Protein AF-A0A9E4L0E9-F1 (afdb_monomer_lite)

Foldseek 3Di:
DDDPPPPPPPDDDDDDDLPPDWDKDFDKDWDADPPPRHQDADPVRDSIDGPDIDTDDHDDD

pLDDT: mean 88.32, std 12.86, range [46.88, 97.62]

Structure (mmCIF, N/CA/C/O backbone):
data_AF-A0A9E4L0E9-F1
#
_entry.id   AF-A0A9E4L0E9-F1
#
loop_
_atom_site.group_PDB
_atom_site.id
_atom_site.type_symbol
_atom_site.label_atom_id
_atom_site.label_alt_id
_atom_site.label_comp_id
_atom_site.label_asym_id
_atom_site.label_entity_id
_atom_site.label_seq_id
_atom_site.pdbx_PDB_ins_code
_atom_site.Cartn_x
_atom_site.Cartn_y
_atom_site.Cartn_z
_atom_site.occupancy
_atom_site.B_iso_or_equi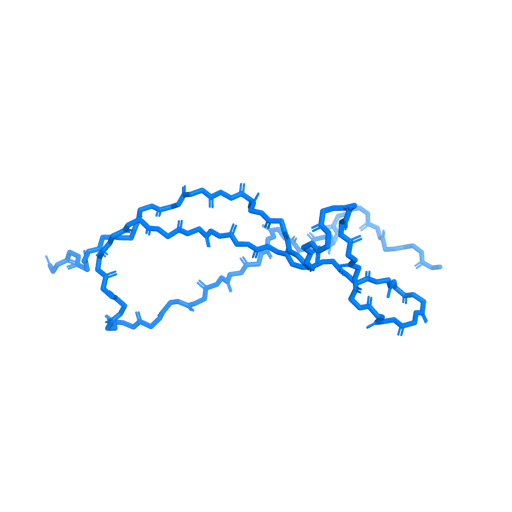v
_atom_site.auth_seq_id
_atom_site.auth_comp_id
_atom_site.auth_asym_id
_atom_site.auth_atom_id
_atom_site.pdbx_PDB_model_num
ATOM 1 N N . MET A 1 1 ? 26.372 9.211 -9.358 1.00 46.88 1 MET A N 1
ATOM 2 C CA . MET A 1 1 ? 26.403 9.959 -8.082 1.00 46.88 1 MET A CA 1
ATOM 3 C C . MET A 1 1 ? 25.445 9.274 -7.123 1.00 46.88 1 MET A C 1
ATOM 5 O O . MET A 1 1 ? 24.253 9.543 -7.150 1.00 46.88 1 MET A O 1
ATOM 9 N N . GLY A 1 2 ? 25.958 8.279 -6.396 1.00 55.09 2 GLY A N 1
ATOM 10 C CA . GLY A 1 2 ? 25.187 7.490 -5.438 1.00 55.09 2 GLY A CA 1
ATOM 11 C C . GLY A 1 2 ? 25.036 8.263 -4.138 1.00 55.09 2 GLY A C 1
ATOM 12 O O . GLY A 1 2 ? 26.006 8.820 -3.628 1.00 55.09 2 GLY A O 1
ATOM 13 N N . TRP A 1 3 ? 23.812 8.333 -3.639 1.00 62.41 3 TRP A N 1
ATOM 14 C CA . TRP A 1 3 ? 23.516 8.936 -2.350 1.00 62.41 3 TRP A CA 1
ATOM 15 C C . TRP A 1 3 ? 24.098 8.034 -1.247 1.00 62.41 3 TRP A C 1
ATOM 17 O O . TRP A 1 3 ? 23.967 6.811 -1.357 1.00 62.41 3 TRP A O 1
ATOM 27 N N . PRO A 1 4 ? 24.774 8.574 -0.215 1.00 67.75 4 PRO A N 1
ATOM 28 C CA . PRO A 1 4 ? 25.292 7.751 0.870 1.00 67.75 4 PRO A CA 1
ATOM 29 C C . PRO A 1 4 ? 24.135 7.077 1.628 1.00 67.75 4 PRO A C 1
ATOM 31 O O . PRO A 1 4 ? 23.096 7.683 1.871 1.00 67.75 4 PRO A O 1
ATOM 34 N N . CYS A 1 5 ? 24.333 5.814 2.017 1.00 61.81 5 CYS A N 1
ATOM 35 C CA . CYS A 1 5 ? 23.353 4.941 2.689 1.00 61.81 5 CYS A CA 1
ATOM 36 C C . CYS A 1 5 ? 22.660 5.584 3.920 1.00 61.81 5 CYS A C 1
ATOM 38 O O . CYS A 1 5 ? 21.563 5.191 4.298 1.00 61.81 5 CYS A O 1
ATOM 40 N N . CYS A 1 6 ? 23.258 6.612 4.527 1.00 68.19 6 CYS A N 1
ATOM 41 C CA . CYS A 1 6 ? 22.765 7.291 5.726 1.00 68.19 6 CYS A CA 1
ATOM 42 C C . CYS A 1 6 ? 21.749 8.433 5.500 1.00 68.19 6 CYS A C 1
ATOM 44 O O . CYS A 1 6 ? 21.251 8.962 6.491 1.00 68.19 6 CYS A O 1
ATOM 46 N N . CYS A 1 7 ? 21.410 8.818 4.261 1.00 65.94 7 CYS A N 1
ATOM 47 C CA . CYS A 1 7 ? 20.387 9.848 3.989 1.00 65.94 7 CYS A CA 1
ATOM 48 C C . CYS A 1 7 ? 19.136 9.333 3.261 1.00 65.94 7 CYS A C 1
ATOM 50 O O . CYS A 1 7 ? 18.358 10.134 2.741 1.00 65.94 7 CYS A O 1
ATOM 52 N N . TRP A 1 8 ? 18.899 8.015 3.260 1.00 67.62 8 TRP A N 1
ATOM 53 C CA . TRP A 1 8 ? 17.565 7.508 2.940 1.00 67.62 8 TRP A CA 1
ATOM 54 C C . TRP A 1 8 ? 16.573 8.048 3.983 1.00 67.62 8 TRP A C 1
ATOM 56 O O . TRP A 1 8 ? 16.783 7.824 5.178 1.00 67.62 8 TRP A O 1
ATOM 66 N N . PRO A 1 9 ? 15.525 8.792 3.579 1.00 62.44 9 PRO A N 1
ATOM 67 C CA . PRO A 1 9 ? 14.513 9.246 4.520 1.00 62.44 9 PRO A CA 1
ATOM 68 C C . PRO A 1 9 ? 13.892 8.025 5.200 1.00 62.44 9 PRO A C 1
ATOM 70 O O . PRO A 1 9 ? 13.569 7.034 4.547 1.00 62.44 9 PRO A O 1
ATOM 73 N N . ALA A 1 10 ? 13.738 8.098 6.522 1.00 65.50 10 ALA A N 1
ATOM 74 C CA . ALA A 1 10 ? 13.296 7.004 7.388 1.00 65.50 10 ALA A CA 1
ATOM 75 C C . ALA A 1 10 ? 11.802 6.629 7.227 1.00 65.50 10 ALA A C 1
ATOM 77 O O . ALA A 1 10 ? 11.177 6.141 8.164 1.00 65.50 10 ALA A O 1
ATOM 78 N N . GLY A 1 11 ? 11.217 6.848 6.050 1.00 75.38 11 GLY A N 1
ATOM 79 C CA . GLY A 1 11 ? 9.818 6.573 5.742 1.00 75.38 11 GLY A CA 1
ATOM 80 C C . GLY A 1 11 ? 9.121 7.745 5.054 1.00 75.38 11 GLY A C 1
ATOM 81 O O . GLY A 1 11 ? 9.712 8.792 4.792 1.00 75.38 11 GLY A O 1
ATOM 82 N N . PHE A 1 12 ? 7.839 7.542 4.761 1.00 83.62 12 PHE A N 1
ATOM 83 C CA . PHE A 1 12 ? 6.932 8.536 4.196 1.00 83.62 12 PHE A CA 1
ATOM 84 C C . PHE A 1 12 ? 5.678 8.612 5.07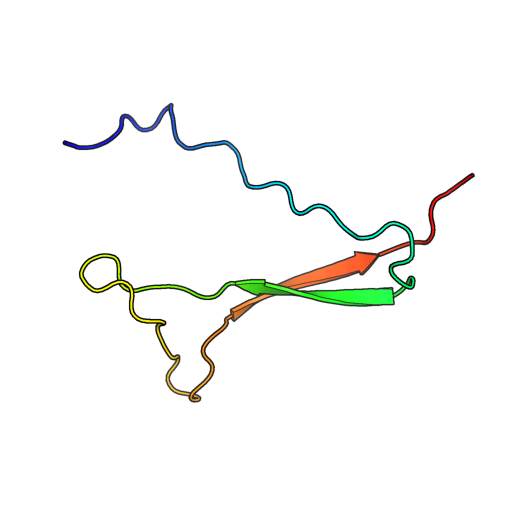3 1.00 83.62 12 PHE A C 1
ATOM 86 O O . PHE A 1 12 ? 5.096 7.577 5.400 1.00 83.62 12 PHE A O 1
ATOM 93 N N . THR A 1 13 ? 5.258 9.822 5.448 1.00 90.06 13 THR A N 1
ATOM 94 C CA . THR A 1 13 ? 4.046 10.037 6.249 1.00 90.06 13 THR A CA 1
ATOM 95 C C . THR A 1 13 ? 2.846 10.243 5.336 1.00 90.06 13 THR A C 1
ATOM 97 O O . THR A 1 13 ? 2.792 11.215 4.583 1.00 90.06 13 THR A O 1
ATOM 100 N N . LEU A 1 14 ? 1.857 9.357 5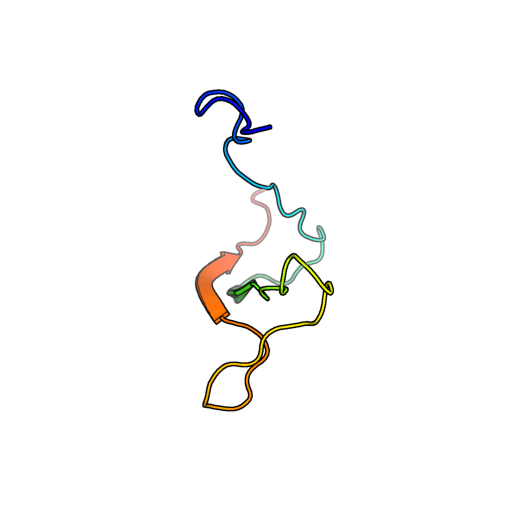.441 1.00 90.94 14 LEU A N 1
ATOM 101 C CA . LEU A 1 14 ? 0.562 9.516 4.789 1.00 90.94 14 LEU A CA 1
ATOM 102 C C . LEU A 1 14 ? -0.410 10.215 5.746 1.00 90.94 14 LEU A C 1
ATOM 104 O O . LEU A 1 14 ? -0.737 9.677 6.801 1.00 90.94 14 LEU A O 1
ATOM 108 N N . ILE A 1 15 ? -0.862 11.414 5.382 1.00 93.00 15 ILE A N 1
ATOM 109 C CA . ILE A 1 15 ? -1.856 12.165 6.157 1.00 93.00 15 ILE A CA 1
ATOM 110 C C . ILE A 1 15 ? -3.250 11.686 5.750 1.00 93.00 15 ILE A C 1
ATOM 112 O O . ILE A 1 15 ? -3.581 11.680 4.564 1.00 93.00 15 ILE A O 1
ATOM 116 N N . LEU A 1 16 ? -4.055 11.290 6.735 1.00 92.31 16 LEU A N 1
ATOM 117 C CA . LEU A 1 16 ? -5.428 10.839 6.526 1.00 92.31 16 LEU A CA 1
ATOM 118 C C . LEU A 1 16 ? -6.421 11.990 6.770 1.00 92.31 16 LEU A C 1
ATOM 120 O O . LEU A 1 16 ? -6.182 12.806 7.665 1.00 92.31 16 LEU A O 1
ATOM 124 N N . PRO A 1 17 ? -7.529 12.068 6.008 1.00 92.31 17 PRO A N 1
ATO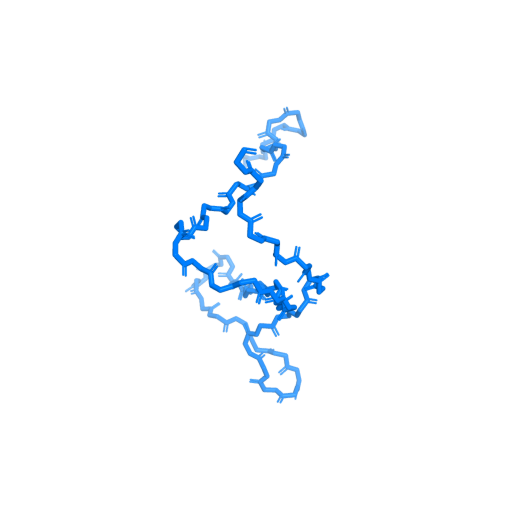M 125 C CA . PRO A 1 17 ? -8.614 13.001 6.302 1.00 92.31 17 PRO A CA 1
ATOM 126 C C . PRO A 1 17 ? -9.192 12.763 7.708 1.00 92.31 17 PRO A C 1
ATOM 128 O O . PRO A 1 17 ? -9.321 11.608 8.117 1.00 92.31 17 PRO A O 1
ATOM 131 N N . PRO A 1 18 ? -9.565 13.819 8.455 1.00 90.06 18 PRO A N 1
ATOM 132 C CA . PRO A 1 18 ? -10.106 13.676 9.810 1.00 90.06 18 PRO A CA 1
ATOM 133 C C . PRO A 1 18 ? -11.507 13.046 9.841 1.00 90.06 18 PRO A C 1
ATOM 135 O O . PRO A 1 18 ? -11.929 12.534 10.873 1.00 90.06 18 PRO A O 1
ATOM 138 N N . ASP A 1 19 ? -12.226 13.091 8.722 1.00 92.25 19 ASP A N 1
ATOM 139 C CA . ASP A 1 19 ? -13.546 12.500 8.511 1.00 92.25 19 ASP A CA 1
ATOM 140 C C . ASP A 1 19 ? -13.479 11.107 7.863 1.00 92.25 19 ASP A C 1
ATOM 142 O O . ASP A 1 19 ? -14.514 10.556 7.482 1.00 92.25 19 ASP A O 1
ATOM 146 N N . LEU A 1 20 ? -12.276 10.525 7.740 1.00 94.69 20 LEU A N 1
ATOM 147 C CA . LEU A 1 20 ? -12.102 9.178 7.208 1.00 94.69 20 LEU A CA 1
ATOM 148 C C . LEU A 1 20 ? -12.878 8.175 8.083 1.00 94.69 20 LEU A C 1
ATOM 150 O O . LEU A 1 20 ? -12.609 8.082 9.284 1.00 94.69 20 LEU A O 1
ATOM 154 N N . PRO A 1 21 ? -13.826 7.410 7.509 1.00 95.50 21 PRO A N 1
ATOM 155 C CA . PRO A 1 21 ? -14.581 6.433 8.275 1.00 95.50 21 PRO A CA 1
ATOM 156 C C . PRO A 1 21 ? -13.663 5.389 8.928 1.00 95.50 21 PRO A C 1
ATOM 158 O O . PRO A 1 21 ? -12.702 4.941 8.301 1.00 95.50 21 PRO A O 1
ATOM 161 N N . PRO A 1 22 ? -13.962 4.941 10.156 1.00 96.38 22 PRO A N 1
ATOM 162 C CA . PRO A 1 22 ? -13.257 3.815 10.750 1.00 96.38 22 PRO A CA 1
ATOM 163 C C . PRO A 1 22 ? -13.483 2.536 9.941 1.00 96.38 22 PRO A C 1
ATOM 165 O O . PRO A 1 22 ? -14.580 2.297 9.428 1.00 96.38 22 PRO A O 1
ATOM 168 N N . GLY A 1 23 ? -12.466 1.681 9.864 1.00 96.75 23 GLY A N 1
ATOM 169 C CA . GLY A 1 23 ? -12.573 0.396 9.182 1.00 96.75 23 GLY A CA 1
ATOM 170 C C . GLY A 1 23 ? -11.250 -0.155 8.667 1.00 96.75 23 GLY A C 1
ATOM 171 O O . GLY A 1 23 ? -10.175 0.387 8.921 1.00 96.75 23 GLY A O 1
ATOM 172 N N . ALA A 1 24 ? -11.346 -1.259 7.926 1.00 97.56 24 ALA A N 1
ATOM 173 C CA . ALA A 1 24 ? -10.206 -1.898 7.284 1.00 97.56 24 ALA A CA 1
ATOM 174 C C . ALA A 1 24 ? -9.913 -1.253 5.923 1.00 97.56 24 ALA A C 1
ATOM 176 O O . ALA A 1 24 ? -10.782 -1.186 5.050 1.00 97.56 24 ALA A O 1
ATOM 177 N N . TYR A 1 25 ? -8.666 -0.833 5.730 1.00 97.00 25 TYR A N 1
ATOM 178 C CA . TYR A 1 25 ? -8.170 -0.231 4.499 1.00 97.00 25 TYR A CA 1
ATOM 179 C C . TYR A 1 25 ? -6.970 -1.005 3.966 1.00 97.00 25 TYR A C 1
ATOM 181 O O . TYR A 1 25 ? -6.160 -1.546 4.716 1.00 97.00 25 TYR A O 1
ATOM 189 N N . ARG A 1 26 ? -6.824 -1.020 2.641 1.00 96.94 26 ARG A N 1
ATOM 190 C CA . ARG A 1 26 ? -5.636 -1.556 1.973 1.00 96.94 26 ARG A CA 1
ATOM 191 C C . ARG A 1 26 ? -4.683 -0.419 1.656 1.00 96.94 26 ARG A C 1
ATOM 193 O O . ARG A 1 26 ? -5.010 0.452 0.851 1.00 96.94 26 ARG A O 1
ATOM 200 N N . LEU A 1 27 ? -3.497 -0.458 2.249 1.00 95.69 27 LEU A N 1
ATOM 201 C CA . LEU A 1 27 ? -2.395 0.401 1.850 1.00 95.69 27 LEU A CA 1
ATOM 202 C C . LEU A 1 27 ? -1.769 -0.180 0.584 1.00 95.69 27 LEU A C 1
ATOM 204 O O . LEU A 1 27 ? -1.300 -1.319 0.581 1.00 95.69 27 LEU A O 1
ATOM 208 N N . VAL A 1 28 ? -1.757 0.607 -0.487 1.00 96.12 28 VAL A N 1
ATOM 209 C CA . VAL A 1 28 ? -1.220 0.199 -1.788 1.00 96.12 28 VAL A CA 1
ATOM 210 C C . VAL A 1 28 ? -0.089 1.119 -2.231 1.00 96.12 28 VAL A C 1
ATOM 212 O O . VAL A 1 28 ? -0.081 2.299 -1.891 1.00 96.12 28 VAL A O 1
ATOM 215 N N . SER A 1 29 ? 0.839 0.595 -3.029 1.00 94.50 29 SER A N 1
ATOM 216 C CA . SER A 1 29 ? 1.855 1.388 -3.725 1.00 94.50 29 SER A CA 1
ATOM 217 C C . SER A 1 29 ? 1.915 1.030 -5.201 1.00 94.50 29 SER A C 1
ATOM 219 O O . SER A 1 29 ? 1.753 -0.128 -5.585 1.00 94.50 29 SER A O 1
ATOM 221 N N . GLY A 1 30 ? 2.138 2.046 -6.024 1.00 95.62 30 GLY A N 1
ATOM 222 C CA . GLY A 1 30 ? 2.440 1.909 -7.438 1.00 95.62 30 GLY A CA 1
ATOM 223 C C . GLY A 1 30 ? 3.909 2.210 -7.685 1.00 95.62 30 GLY A C 1
ATOM 224 O O . GLY A 1 30 ? 4.436 3.182 -7.146 1.00 95.62 30 GLY A O 1
ATOM 225 N N . LEU A 1 31 ? 4.557 1.394 -8.510 1.00 95.25 31 LEU A N 1
ATOM 226 C CA . LEU A 1 31 ? 5.945 1.608 -8.900 1.00 95.25 31 LEU A CA 1
ATOM 227 C C . LEU A 1 31 ? 6.012 2.247 -10.282 1.00 95.25 31 LEU A C 1
ATOM 229 O O . LEU A 1 31 ? 5.189 1.962 -11.153 1.00 95.25 31 LEU A O 1
ATOM 233 N N . TYR A 1 32 ? 7.009 3.100 -10.463 1.00 96.38 32 TYR A N 1
ATOM 234 C CA . TYR A 1 32 ? 7.300 3.754 -11.727 1.00 96.38 32 TYR A CA 1
ATOM 235 C C . TYR A 1 32 ? 8.682 3.325 -12.209 1.00 96.38 32 TYR A C 1
ATOM 237 O O . TYR A 1 32 ? 9.585 3.106 -11.399 1.00 96.38 32 TYR A O 1
ATOM 245 N N . ASP A 1 33 ? 8.831 3.209 -13.522 1.00 95.31 33 ASP A N 1
ATOM 246 C CA . ASP A 1 33 ? 10.127 3.080 -14.175 1.00 95.31 33 ASP A CA 1
ATOM 247 C C . ASP A 1 33 ? 10.908 4.401 -13.993 1.00 95.31 33 ASP A C 1
ATOM 249 O O . ASP A 1 33 ? 10.367 5.470 -14.287 1.00 95.31 33 ASP A O 1
ATOM 253 N N . PRO A 1 34 ? 12.143 4.373 -13.466 1.00 93.56 34 PRO A N 1
ATOM 254 C CA . PRO A 1 34 ? 12.885 5.591 -13.144 1.00 93.56 34 PRO A CA 1
ATOM 255 C C . PRO A 1 34 ? 13.428 6.338 -14.372 1.00 93.56 34 PRO A C 1
ATOM 257 O O . PRO A 1 34 ? 13.747 7.522 -14.254 1.00 93.56 34 PRO A O 1
ATOM 260 N N . ASP A 1 35 ? 13.544 5.684 -15.530 1.00 97.50 35 ASP A N 1
ATOM 261 C CA . ASP A 1 35 ? 14.136 6.272 -16.736 1.00 97.50 35 ASP A CA 1
ATOM 262 C C . ASP A 1 35 ? 13.094 7.048 -17.548 1.00 97.50 35 ASP A C 1
ATOM 264 O O . ASP A 1 35 ? 13.384 8.103 -18.118 1.00 97.50 35 ASP A O 1
ATOM 268 N N . ASN A 1 36 ? 11.863 6.533 -17.595 1.00 96.69 36 ASN A N 1
ATOM 269 C CA . ASN A 1 36 ? 10.779 7.092 -18.409 1.00 96.69 36 ASN A CA 1
ATOM 270 C C . ASN A 1 36 ? 9.544 7.530 -17.600 1.00 96.69 36 ASN A C 1
ATOM 272 O O . ASN A 1 36 ? 8.606 8.079 -18.182 1.00 96.69 36 ASN A O 1
ATOM 276 N N . TRP A 1 37 ? 9.544 7.317 -16.281 1.00 96.06 37 TRP A N 1
ATOM 277 C CA . TRP A 1 37 ? 8.459 7.674 -15.361 1.00 96.06 37 TRP A CA 1
ATOM 278 C C . TRP A 1 37 ? 7.102 7.050 -15.709 1.00 96.06 37 TRP A C 1
ATOM 280 O O . TRP A 1 37 ? 6.057 7.556 -15.293 1.00 96.06 37 TRP A O 1
ATOM 290 N N . GLN A 1 38 ? 7.087 5.941 -16.451 1.00 97.62 38 GLN A N 1
ATOM 291 C CA . GLN A 1 38 ? 5.863 5.197 -16.728 1.00 97.62 38 GLN A CA 1
ATOM 292 C C . GLN A 1 38 ? 5.485 4.299 -15.555 1.00 97.62 38 GLN A C 1
ATOM 294 O O . GLN A 1 38 ? 6.334 3.751 -14.851 1.00 97.62 38 GLN A O 1
ATOM 299 N N . ARG A 1 39 ? 4.176 4.141 -15.346 1.00 96.94 39 ARG A N 1
ATOM 300 C CA . ARG A 1 39 ? 3.631 3.270 -14.306 1.00 96.94 39 ARG A CA 1
ATOM 301 C C . ARG A 1 39 ? 3.848 1.807 -14.691 1.00 96.94 39 ARG A C 1
ATOM 303 O O . ARG A 1 39 ? 3.415 1.381 -15.759 1.00 96.94 39 ARG A O 1
ATOM 310 N N . LEU A 1 40 ? 4.479 1.040 -13.807 1.00 97.19 40 LEU A N 1
ATOM 311 C CA . LEU A 1 40 ? 4.677 -0.391 -14.009 1.00 97.19 40 LEU A CA 1
ATOM 312 C C . LEU A 1 40 ? 3.366 -1.151 -13.795 1.00 97.19 40 LEU A C 1
ATOM 314 O O . LEU A 1 40 ? 2.575 -0.814 -12.912 1.00 97.19 40 LEU A O 1
ATOM 318 N N . THR A 1 41 ? 3.169 -2.200 -14.590 1.00 97.56 41 THR A N 1
ATOM 319 C CA . THR A 1 41 ? 2.057 -3.144 -14.446 1.00 97.56 41 THR A CA 1
ATOM 320 C C . THR A 1 41 ? 2.593 -4.526 -14.095 1.00 97.56 41 THR A C 1
ATOM 322 O O . THR A 1 41 ? 3.632 -4.960 -14.594 1.00 97.56 41 THR A O 1
ATOM 325 N N . ALA A 1 42 ? 1.904 -5.203 -13.186 1.00 93.06 42 ALA A N 1
ATOM 326 C CA . ALA A 1 42 ? 2.163 -6.584 -12.829 1.00 93.06 42 ALA A CA 1
ATOM 327 C C . ALA A 1 42 ? 1.610 -7.532 -13.914 1.00 93.06 42 ALA A C 1
ATOM 329 O O . ALA A 1 42 ? 0.798 -7.115 -14.745 1.00 93.06 42 ALA A O 1
ATOM 330 N N . PRO A 1 43 ? 2.010 -8.819 -13.922 1.00 95.25 43 PRO A N 1
ATOM 331 C CA . PRO A 1 43 ? 1.536 -9.786 -14.917 1.00 95.25 43 PRO A CA 1
ATOM 332 C C . PRO A 1 43 ? 0.013 -9.985 -14.945 1.00 95.25 43 PRO A C 1
ATOM 334 O O . PRO A 1 43 ? -0.529 -10.412 -15.959 1.00 95.25 43 PRO A O 1
ATOM 337 N N . ASP A 1 44 ? -0.674 -9.677 -13.844 1.00 95.06 44 ASP A N 1
ATOM 338 C CA . ASP A 1 44 ? -2.136 -9.706 -13.732 1.00 95.06 44 ASP A CA 1
ATOM 339 C C . ASP A 1 44 ? -2.817 -8.429 -14.271 1.00 95.06 44 ASP A C 1
ATOM 341 O O . ASP A 1 44 ? -4.041 -8.311 -14.231 1.00 95.06 44 ASP A O 1
ATOM 345 N N . GLY A 1 45 ? -2.034 -7.473 -14.776 1.00 96.00 45 GLY A N 1
ATOM 346 C CA . GLY A 1 45 ? -2.494 -6.177 -15.265 1.00 96.00 45 GLY A CA 1
ATOM 347 C C . GLY A 1 45 ? -2.678 -5.115 -14.177 1.00 96.00 45 GLY A C 1
ATOM 348 O O . GLY A 1 45 ? -3.024 -3.980 -14.508 1.00 96.00 45 GLY A O 1
ATOM 349 N N . SER A 1 46 ? -2.444 -5.428 -12.897 1.00 95.94 46 SER A N 1
ATOM 350 C CA . SER A 1 46 ? -2.516 -4.441 -11.815 1.00 95.94 46 SER A CA 1
ATOM 351 C C . SER A 1 46 ? -1.378 -3.426 -11.914 1.00 95.94 46 SER A C 1
ATOM 353 O O . SER A 1 46 ? -0.225 -3.782 -12.129 1.00 95.94 46 SER A O 1
ATOM 355 N N . ASP A 1 47 ? -1.671 -2.151 -11.677 1.00 97.12 47 ASP A N 1
ATOM 356 C CA . ASP A 1 47 ? -0.679 -1.070 -11.619 1.00 97.12 47 ASP A CA 1
ATOM 357 C C . ASP A 1 47 ? -0.192 -0.778 -10.185 1.00 97.12 47 ASP A C 1
ATOM 359 O O . ASP A 1 47 ? 0.518 0.203 -9.927 1.00 97.12 47 ASP A O 1
ATOM 363 N N . ARG A 1 48 ? -0.637 -1.580 -9.214 1.00 96.75 48 ARG A N 1
ATOM 364 C CA . ARG A 1 48 ? -0.419 -1.365 -7.780 1.00 96.75 48 ARG A CA 1
ATOM 365 C C . ARG A 1 48 ? -0.234 -2.681 -7.029 1.00 96.75 48 ARG A C 1
ATOM 367 O O . ARG A 1 48 ? -0.800 -3.708 -7.399 1.00 96.75 48 ARG A O 1
ATOM 374 N N . LEU A 1 49 ? 0.490 -2.612 -5.921 1.00 94.75 49 LEU A N 1
ATOM 375 C CA . LEU A 1 49 ? 0.691 -3.702 -4.972 1.00 94.75 49 LEU A CA 1
ATOM 376 C C . LEU A 1 49 ? 0.088 -3.322 -3.625 1.00 94.75 49 LEU A C 1
ATOM 378 O O . LEU A 1 49 ? 0.265 -2.194 -3.167 1.00 94.75 49 LEU A O 1
ATOM 382 N N . VAL A 1 50 ? -0.600 -4.261 -2.978 1.00 95.62 50 VAL A N 1
ATOM 383 C CA . VAL A 1 50 ? -1.008 -4.108 -1.577 1.00 95.62 50 VAL A CA 1
ATOM 384 C C . VAL A 1 50 ? 0.222 -4.335 -0.703 1.00 95.62 50 VAL A C 1
ATOM 386 O O . VAL A 1 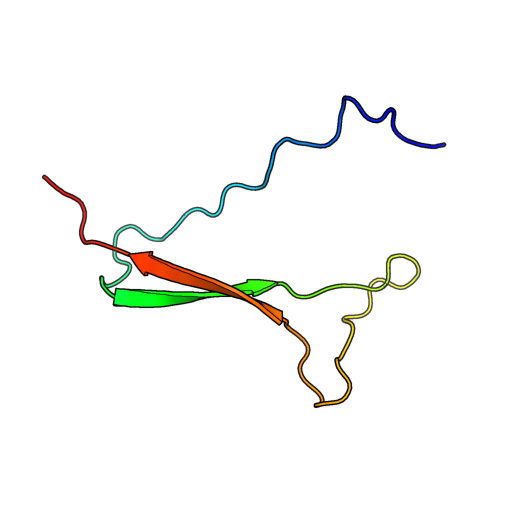50 ? 0.840 -5.393 -0.775 1.00 95.62 50 VAL A O 1
ATOM 389 N N . ILE A 1 51 ? 0.583 -3.338 0.102 1.00 94.81 51 ILE A N 1
ATOM 390 C CA . ILE A 1 51 ? 1.701 -3.415 1.051 1.00 94.81 51 ILE A CA 1
ATOM 391 C C . ILE A 1 51 ? 1.212 -3.950 2.397 1.00 94.81 51 ILE A C 1
ATOM 393 O O . ILE A 1 51 ? 1.906 -4.734 3.039 1.00 94.81 51 ILE A O 1
ATOM 397 N N . ALA A 1 52 ? 0.027 -3.516 2.832 1.00 94.94 52 ALA A N 1
ATOM 398 C CA . ALA A 1 52 ? -0.554 -3.913 4.107 1.00 94.94 52 ALA A CA 1
ATOM 399 C C . ALA A 1 52 ? -2.076 -3.737 4.108 1.00 94.94 52 ALA A C 1
ATOM 401 O O . ALA A 1 52 ? -2.621 -2.898 3.386 1.00 94.94 52 ALA A O 1
ATOM 402 N N . GLU A 1 53 ? -2.749 -4.485 4.977 1.00 97.38 53 GLU A N 1
ATOM 403 C CA . GLU A 1 53 ? -4.090 -4.144 5.449 1.00 97.38 53 GLU A CA 1
ATOM 404 C C . GLU A 1 53 ? -3.952 -3.440 6.804 1.00 97.38 53 GLU A C 1
ATOM 406 O O . GLU A 1 53 ? -3.224 -3.910 7.679 1.00 97.38 53 GLU A O 1
ATOM 411 N N . ILE A 1 54 ? -4.603 -2.288 6.956 1.00 95.69 54 ILE A N 1
ATOM 412 C CA . ILE A 1 54 ? -4.544 -1.453 8.158 1.00 95.69 54 ILE A CA 1
ATOM 413 C C . ILE A 1 54 ? -5.953 -1.222 8.699 1.00 95.69 54 ILE A C 1
ATOM 415 O O . ILE A 1 54 ? -6.898 -1.055 7.929 1.00 95.69 54 ILE A O 1
ATOM 419 N N .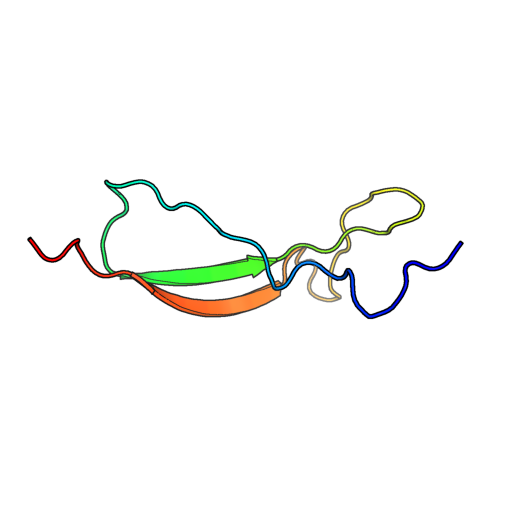 SER A 1 55 ? -6.088 -1.196 10.023 1.00 96.00 55 SER A N 1
ATOM 420 C CA . SER A 1 55 ? -7.321 -0.771 10.686 1.00 96.00 55 SER A CA 1
ATOM 421 C C . SER A 1 55 ? -7.198 0.699 11.055 1.00 96.00 55 SER A C 1
ATOM 423 O O . SER A 1 55 ? -6.248 1.086 11.736 1.00 96.00 55 SER A O 1
ATOM 425 N N . VAL A 1 56 ? -8.142 1.511 10.594 1.00 95.38 56 VAL A N 1
ATOM 426 C CA . VAL A 1 56 ? -8.283 2.907 11.004 1.00 95.38 56 VAL A CA 1
ATOM 427 C C . VAL A 1 56 ? -9.384 2.971 12.050 1.00 95.38 56 VAL A C 1
ATOM 429 O O . VAL A 1 56 ? -10.505 2.522 11.808 1.00 95.38 56 VAL A O 1
ATOM 432 N N . GLU A 1 57 ? -9.062 3.519 13.215 1.00 93.31 57 GLU A N 1
ATOM 433 C CA . GLU A 1 57 ? -10.017 3.737 14.298 1.00 93.31 57 GLU A CA 1
ATOM 434 C C . GLU A 1 57 ? -10.518 5.182 14.291 1.00 93.31 57 GLU A C 1
ATOM 436 O O . GLU A 1 57 ? -9.850 6.087 13.786 1.00 93.31 57 GLU A O 1
ATOM 441 N N . ALA A 1 58 ? -11.707 5.401 14.859 1.00 88.69 58 ALA A N 1
ATOM 442 C CA . ALA A 1 58 ? -12.172 6.755 15.123 1.00 88.69 58 ALA A CA 1
ATOM 443 C C . ALA A 1 58 ? -11.200 7.444 16.098 1.00 88.69 58 ALA A C 1
ATOM 445 O O . ALA A 1 58 ? -10.670 6.769 16.985 1.00 88.69 58 ALA A O 1
ATOM 446 N N . PRO A 1 59 ? -10.992 8.767 15.990 1.00 82.75 59 PRO A N 1
ATOM 447 C CA . PRO A 1 59 ? -10.195 9.498 16.964 1.00 82.75 59 PRO A CA 1
ATOM 448 C C . PRO A 1 59 ? -10.715 9.246 18.384 1.00 82.75 59 PRO A C 1
ATOM 450 O O . PRO A 1 59 ? -11.900 9.449 18.660 1.00 82.75 59 PRO A O 1
ATOM 453 N N . SER A 1 60 ? -9.838 8.804 19.282 1.00 77.06 60 SER A N 1
ATOM 454 C CA . SER A 1 60 ? -10.132 8.758 20.710 1.00 77.06 60 SER A CA 1
ATOM 455 C C . SER A 1 60 ? -10.115 10.188 21.257 1.00 77.06 60 SER A C 1
ATOM 457 O O . SER A 1 60 ? -9.089 10.865 21.210 1.00 77.06 60 SER A O 1
ATOM 459 N N . LEU A 1 61 ? -11.283 10.659 21.703 1.00 71.44 61 LEU A N 1
ATOM 460 C CA . LEU A 1 61 ? -11.457 11.946 22.388 1.00 71.44 61 LEU A CA 1
ATOM 461 C C . LEU A 1 61 ? -10.896 11.908 23.814 1.00 71.44 61 LEU A C 1
ATOM 463 O O . LEU A 1 61 ? -11.010 10.840 24.461 1.00 71.44 61 LEU A O 1
#

Sequence (61 aa):
MGWPCCCWPAGFTLILPPDLPPGAYRLVSGLYDPDNWQRLTAPDGSDRLVIAEISVEAPSL

Secondary structure (DSSP, 8-state):
-PPPGGGS-S--PPPPPTTPPSEEEEEEE--B-TTT-PBP--TTS-S-EEEEEEEEPPP--

Radius of gyration: 16.32 Å; chains: 1; bounding box: 41×24×41 Å